Protein AF-A0A5J4QX17-F1 (afdb_monomer_lite)

Structure (mmCIF, N/CA/C/O backbone):
data_AF-A0A5J4QX17-F1
#
_entry.id   AF-A0A5J4QX17-F1
#
loop_
_atom_site.group_PDB
_atom_site.id
_atom_site.type_symbol
_atom_site.label_atom_id
_atom_site.label_alt_id
_atom_site.label_comp_id
_atom_site.label_asym_id
_atom_site.label_entity_id
_atom_site.label_seq_id
_atom_site.pdbx_PDB_ins_code
_atom_site.Cartn_x
_atom_site.Cartn_y
_atom_site.Cartn_z
_atom_site.occupancy
_atom_site.B_iso_or_equiv
_atom_site.auth_seq_id
_atom_site.auth_comp_id
_atom_site.auth_asym_id
_atom_site.auth_atom_id
_atom_site.pdbx_PDB_model_num
ATOM 1 N N . MET A 1 1 ? -18.229 -17.496 -74.687 1.00 38.41 1 MET A N 1
ATOM 2 C CA . MET A 1 1 ? -18.576 -16.360 -75.565 1.00 38.41 1 MET A CA 1
ATOM 3 C C . MET A 1 1 ? -17.520 -15.289 -75.377 1.00 38.41 1 MET A C 1
ATOM 5 O O . MET A 1 1 ? -17.228 -14.930 -74.246 1.00 38.41 1 MET A O 1
ATOM 9 N N . VAL A 1 2 ? -16.883 -14.903 -76.477 1.00 51.38 2 VAL A N 1
ATOM 10 C CA . VAL A 1 2 ? -15.839 -13.873 -76.584 1.00 51.38 2 VAL A CA 1
ATOM 11 C C . VAL A 1 2 ? -16.511 -12.516 -76.837 1.00 51.38 2 VAL A C 1
ATOM 13 O O . VAL A 1 2 ? -17.592 -12.523 -77.422 1.00 51.38 2 VAL A O 1
ATOM 16 N N . LEU A 1 3 ? -15.838 -11.416 -76.442 1.00 41.47 3 LEU A N 1
ATOM 17 C CA . LEU A 1 3 ? -15.832 -10.028 -76.985 1.00 41.47 3 LEU A CA 1
ATOM 18 C C . LEU A 1 3 ? -15.992 -8.947 -75.881 1.00 41.47 3 LEU A C 1
ATOM 20 O O . LEU A 1 3 ? -16.677 -9.201 -74.895 1.00 41.47 3 LEU A O 1
ATOM 24 N N . PRO A 1 4 ? -15.521 -7.694 -76.080 1.00 51.94 4 PRO A N 1
ATOM 25 C CA . PRO A 1 4 ? -14.240 -7.268 -76.654 1.00 51.94 4 PRO A CA 1
ATOM 26 C C . PRO A 1 4 ? -13.538 -6.164 -75.819 1.00 51.94 4 PRO A C 1
ATOM 28 O O . PRO A 1 4 ? -14.152 -5.414 -75.062 1.00 51.94 4 PRO A O 1
ATOM 31 N N . SER A 1 5 ? -12.227 -6.026 -76.016 1.00 47.03 5 SER A N 1
ATOM 32 C CA . SER A 1 5 ? -11.395 -4.919 -75.530 1.00 47.03 5 SER A CA 1
ATOM 33 C C . SER A 1 5 ? -11.638 -3.634 -76.335 1.00 47.03 5 SER A C 1
ATOM 35 O O . SER A 1 5 ? -11.446 -3.640 -77.553 1.00 47.03 5 SER A O 1
ATOM 37 N N . TYR A 1 6 ? -11.977 -2.528 -75.665 1.00 47.53 6 TYR A N 1
ATOM 38 C CA . TYR A 1 6 ? -12.025 -1.193 -76.272 1.00 47.53 6 TYR A CA 1
ATOM 39 C C . TYR A 1 6 ? -10.731 -0.422 -76.009 1.00 47.53 6 TYR A C 1
ATOM 41 O O . TYR A 1 6 ? -10.262 -0.306 -74.880 1.00 47.53 6 TYR A O 1
ATOM 49 N N . ASN A 1 7 ? -10.163 0.094 -77.094 1.00 45.41 7 ASN A N 1
ATOM 50 C CA . ASN A 1 7 ? -8.895 0.802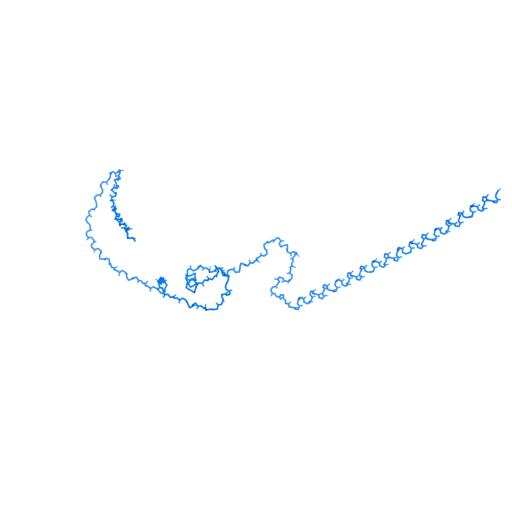 -77.159 1.00 45.41 7 ASN A CA 1
ATOM 51 C C . ASN A 1 7 ? -9.206 2.297 -77.341 1.00 45.41 7 ASN A C 1
ATOM 53 O O . ASN A 1 7 ? -9.630 2.704 -78.423 1.00 45.41 7 ASN A O 1
ATOM 57 N N . TYR A 1 8 ? -9.052 3.111 -76.293 1.00 46.56 8 TYR A N 1
ATOM 58 C CA . TYR A 1 8 ? -9.260 4.561 -76.378 1.00 46.56 8 TYR A CA 1
ATOM 59 C C . TYR A 1 8 ? -7.919 5.275 -76.582 1.00 46.56 8 TYR A C 1
ATOM 61 O O . TYR A 1 8 ? -7.136 5.457 -75.653 1.00 46.56 8 TYR A O 1
ATOM 69 N N . LYS A 1 9 ? -7.664 5.704 -77.824 1.00 45.16 9 LYS A N 1
ATOM 70 C CA . LYS A 1 9 ? -6.626 6.689 -78.158 1.00 45.16 9 LYS A CA 1
ATOM 71 C C . LYS A 1 9 ? -7.075 8.067 -77.665 1.00 45.16 9 LYS A C 1
ATOM 73 O O . LYS A 1 9 ? -7.951 8.675 -78.274 1.00 45.16 9 LYS A O 1
ATOM 78 N N . PHE A 1 10 ? -6.455 8.578 -76.604 1.00 43.19 10 PHE A N 1
ATOM 79 C CA . PHE A 1 10 ? -6.587 9.983 -76.216 1.00 43.19 10 PHE A CA 1
ATOM 80 C C . PHE A 1 10 ? -5.716 10.857 -77.131 1.00 43.19 10 PHE A C 1
ATOM 82 O O . PHE A 1 10 ? -4.491 10.877 -77.023 1.00 43.19 10 PHE A O 1
ATOM 89 N N . PHE A 1 11 ? -6.360 11.569 -78.056 1.00 44.66 11 PHE A N 1
ATOM 90 C CA . PHE A 1 11 ? -5.771 12.688 -78.790 1.00 44.66 11 PHE A CA 1
ATOM 91 C C . PHE A 1 11 ? -5.721 13.903 -77.855 1.00 44.66 11 PHE A C 1
ATOM 93 O O . PHE A 1 11 ? -6.763 14.461 -77.516 1.00 44.66 11 PHE A O 1
ATOM 100 N N . PHE A 1 12 ? -4.529 14.337 -77.439 1.00 43.12 12 PHE A N 1
ATOM 101 C CA . PHE A 1 12 ? -4.382 15.635 -76.781 1.00 43.12 12 PHE A CA 1
ATOM 102 C C . PHE A 1 12 ? -4.380 16.743 -77.838 1.00 43.12 12 PHE A C 1
ATOM 104 O O . PHE A 1 12 ? -3.425 16.923 -78.593 1.00 43.12 12 PHE A O 1
ATOM 111 N N . MET A 1 13 ? -5.493 17.471 -77.891 1.00 38.41 13 MET A N 1
ATOM 112 C CA . MET A 1 13 ? -5.647 18.718 -78.628 1.00 38.41 13 MET A CA 1
ATOM 113 C C . MET A 1 13 ? -4.787 19.792 -77.941 1.00 38.41 13 MET A C 1
ATOM 115 O O . MET A 1 13 ? -4.910 20.023 -76.739 1.00 38.41 13 MET A O 1
ATOM 119 N N . LYS A 1 14 ? -3.884 20.430 -78.690 1.00 43.44 14 LYS A N 1
ATOM 120 C CA . LYS A 1 14 ? -3.050 21.535 -78.199 1.00 43.44 14 LYS A CA 1
ATOM 121 C C . LYS A 1 14 ? -3.945 22.762 -77.990 1.00 43.44 14 LYS A C 1
ATOM 123 O O . LYS A 1 14 ? -4.421 23.344 -78.961 1.00 43.44 14 LYS A O 1
ATOM 128 N N . ALA A 1 15 ? -4.174 23.152 -76.739 1.00 47.22 15 ALA A N 1
ATOM 129 C CA . ALA A 1 15 ? -4.785 24.437 -76.425 1.00 47.22 15 ALA A CA 1
ATOM 130 C C . ALA A 1 15 ? -3.751 25.547 -76.666 1.00 47.22 15 ALA A C 1
ATOM 132 O O . ALA A 1 15 ? -2.724 25.607 -75.991 1.00 47.22 15 ALA A O 1
ATOM 133 N N . ILE A 1 16 ? -4.008 26.407 -77.652 1.00 50.50 16 ILE A N 1
ATOM 134 C CA . ILE A 1 16 ? -3.285 27.668 -77.828 1.00 50.50 16 ILE A CA 1
ATOM 135 C C . ILE A 1 16 ? -3.927 28.667 -76.868 1.00 50.50 16 ILE A C 1
ATOM 137 O O . ILE A 1 16 ? -5.062 29.093 -77.072 1.00 50.50 16 ILE A O 1
ATOM 141 N N . ILE A 1 17 ? -3.211 29.012 -75.801 1.00 45.09 17 ILE A N 1
ATOM 142 C CA . ILE A 1 17 ? -3.596 30.098 -74.900 1.00 45.09 17 ILE A CA 1
ATOM 143 C C . ILE A 1 17 ? -3.114 31.398 -75.548 1.00 45.09 17 ILE A C 1
ATOM 145 O O . ILE A 1 17 ? -1.921 31.685 -75.561 1.00 45.09 17 ILE A O 1
ATOM 149 N N . PHE A 1 18 ? -4.043 32.172 -76.110 1.00 43.56 18 PHE A N 1
ATOM 150 C CA . PHE A 1 18 ? -3.795 33.563 -76.486 1.00 43.56 18 PHE A CA 1
ATOM 151 C C . PHE A 1 18 ? -3.883 34.427 -75.232 1.00 43.56 18 PHE A C 1
ATOM 153 O O . PHE A 1 18 ? -4.961 34.570 -74.653 1.00 43.56 18 PHE A O 1
ATOM 160 N N . ASN A 1 19 ? -2.761 35.016 -74.822 1.00 40.00 19 ASN A N 1
ATOM 161 C CA . ASN A 1 19 ? -2.767 36.044 -73.796 1.00 40.00 19 ASN A CA 1
ATOM 162 C C . ASN A 1 19 ? -3.016 37.400 -74.470 1.00 40.00 19 ASN A C 1
ATOM 164 O O . ASN A 1 19 ? -2.270 37.813 -75.357 1.00 40.00 19 ASN A O 1
ATOM 168 N N . LYS A 1 20 ? -4.102 38.074 -74.080 1.00 48.53 20 LYS A N 1
ATOM 169 C CA . LYS A 1 20 ? -4.345 39.476 -74.423 1.00 48.53 20 LYS A CA 1
ATOM 170 C C . LYS A 1 20 ? -3.409 40.302 -73.560 1.00 48.53 20 LYS A C 1
ATOM 172 O O . LYS A 1 20 ? -3.714 40.481 -72.391 1.00 48.53 20 LYS A O 1
ATOM 177 N N . ASN A 1 21 ? -2.281 40.706 -74.121 1.00 46.62 21 ASN A N 1
ATOM 178 C CA . ASN A 1 21 ? -1.591 41.975 -73.895 1.00 46.62 21 ASN A CA 1
ATOM 179 C C . ASN A 1 21 ? -0.380 41.930 -74.820 1.00 46.62 21 ASN A C 1
ATOM 181 O O . ASN A 1 21 ? 0.539 41.142 -74.610 1.00 46.62 21 ASN A O 1
ATOM 185 N N . GLY A 1 22 ? -0.479 42.678 -75.917 1.00 53.53 22 GLY A N 1
ATOM 186 C CA . GLY A 1 22 ? 0.586 42.779 -76.895 1.00 53.53 22 GLY A CA 1
ATOM 187 C C . GLY A 1 22 ? 1.793 43.445 -76.263 1.00 53.53 22 GLY A C 1
ATOM 188 O O . GLY A 1 22 ? 1.665 44.548 -75.755 1.00 53.53 22 GLY A O 1
ATOM 189 N N . ASP A 1 23 ? 2.914 42.744 -76.321 1.00 44.66 23 ASP A N 1
ATOM 190 C CA . ASP A 1 23 ? 4.237 43.310 -76.514 1.00 44.66 23 ASP A CA 1
ATOM 191 C C . ASP A 1 23 ? 5.019 42.251 -77.297 1.00 44.66 23 ASP A C 1
ATOM 193 O O . ASP A 1 23 ? 5.351 41.177 -76.790 1.00 44.66 23 ASP A O 1
ATOM 197 N N . ASP A 1 24 ? 5.228 42.528 -78.582 1.00 50.91 24 ASP A N 1
ATOM 198 C CA . ASP A 1 24 ? 6.119 41.749 -79.430 1.00 50.91 24 ASP A CA 1
ATOM 199 C C . ASP A 1 24 ? 7.553 42.009 -78.962 1.00 50.91 24 ASP A C 1
ATOM 201 O O . ASP A 1 24 ? 8.137 43.049 -79.270 1.00 50.91 24 ASP A O 1
ATOM 205 N N . ILE A 1 25 ? 8.143 41.063 -78.231 1.00 45.41 25 ILE A N 1
ATOM 206 C CA . ILE A 1 25 ? 9.593 41.030 -78.037 1.00 45.41 25 ILE A CA 1
ATOM 207 C C . ILE A 1 25 ? 10.159 39.924 -78.918 1.00 45.41 25 ILE A C 1
A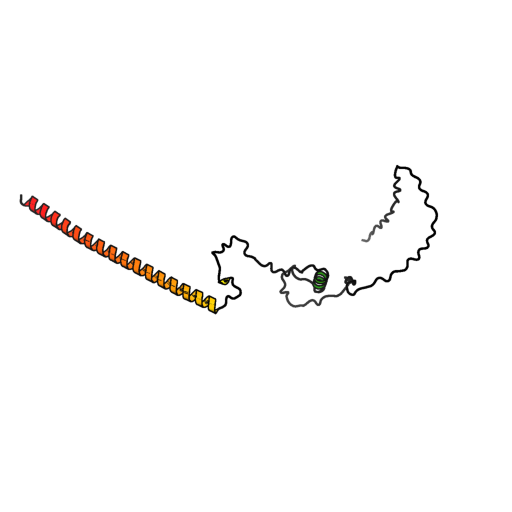TOM 209 O O . ILE A 1 25 ? 10.064 38.727 -78.644 1.00 45.41 25 ILE A O 1
ATOM 213 N N . ILE A 1 26 ? 10.726 40.386 -80.028 1.00 51.38 26 ILE A N 1
ATOM 214 C CA . ILE A 1 26 ? 11.640 39.654 -80.891 1.00 51.38 26 ILE A CA 1
ATOM 215 C C . ILE A 1 26 ? 12.915 39.414 -80.087 1.00 51.38 26 ILE A C 1
ATOM 217 O O . ILE A 1 26 ? 13.674 40.357 -79.889 1.00 51.38 26 ILE A O 1
ATOM 221 N N . ASP A 1 27 ? 13.194 38.165 -79.716 1.00 46.50 27 ASP A N 1
ATOM 222 C CA . ASP A 1 27 ? 14.550 37.758 -79.352 1.00 46.50 27 ASP A CA 1
ATOM 223 C C . ASP A 1 27 ? 15.095 36.721 -80.337 1.00 46.50 27 ASP A C 1
ATOM 225 O O . ASP A 1 27 ? 14.798 35.527 -80.352 1.00 46.50 27 ASP A O 1
ATOM 229 N N . ASN A 1 28 ? 15.887 37.311 -81.221 1.00 43.53 28 ASN A N 1
ATOM 230 C CA . ASN A 1 28 ? 16.870 36.787 -82.141 1.00 43.53 28 ASN A CA 1
ATOM 231 C C . ASN A 1 28 ? 17.609 35.516 -81.683 1.00 43.53 28 ASN A C 1
ATOM 233 O O . ASN A 1 28 ? 18.235 35.469 -80.630 1.00 43.53 28 ASN A O 1
ATOM 237 N N . ASN A 1 29 ? 17.647 34.546 -82.596 1.00 50.88 29 ASN A N 1
ATOM 238 C CA . ASN A 1 29 ? 18.841 33.810 -83.016 1.00 50.88 29 ASN A CA 1
ATOM 239 C C . ASN A 1 29 ? 19.915 33.540 -81.940 1.00 50.88 29 ASN A C 1
ATOM 241 O O . ASN A 1 29 ? 20.899 34.270 -81.812 1.00 50.88 29 ASN A O 1
ATOM 245 N N . SER A 1 30 ? 19.804 32.391 -81.277 1.00 44.50 30 SER A N 1
ATOM 246 C CA . SER A 1 30 ? 20.977 31.686 -80.774 1.00 44.50 30 SER A CA 1
ATOM 247 C C . SER A 1 30 ? 20.820 30.199 -81.067 1.00 44.50 30 SER A C 1
ATOM 249 O O . SER A 1 30 ? 20.145 29.465 -80.347 1.00 44.50 30 SER A O 1
ATOM 251 N N . ASN A 1 31 ? 21.437 29.761 -82.166 1.00 51.53 31 ASN A N 1
ATOM 252 C CA . ASN A 1 31 ? 21.765 28.360 -82.412 1.00 51.53 31 ASN A CA 1
ATOM 253 C C . ASN A 1 31 ? 22.760 27.884 -81.340 1.00 51.53 31 ASN A C 1
ATOM 255 O O . ASN A 1 31 ? 23.943 27.700 -81.616 1.00 51.53 31 ASN A O 1
ATOM 259 N N . ASN A 1 32 ? 22.292 27.686 -80.111 1.00 49.84 32 ASN A N 1
ATOM 260 C CA . ASN A 1 32 ? 23.054 26.995 -79.085 1.00 49.84 32 ASN A CA 1
ATOM 261 C C . ASN A 1 32 ? 22.724 25.513 -79.187 1.00 49.84 32 ASN A C 1
ATOM 263 O O . ASN A 1 32 ? 21.798 24.999 -78.564 1.00 49.84 32 ASN A O 1
ATOM 267 N N . ASN A 1 33 ? 23.521 24.837 -80.008 1.00 54.00 33 ASN A N 1
ATOM 268 C CA . ASN A 1 33 ? 23.712 23.398 -79.960 1.00 54.00 33 ASN A CA 1
ATOM 269 C C . ASN A 1 33 ? 24.396 23.080 -78.614 1.00 54.00 33 ASN A C 1
ATOM 271 O O . ASN A 1 33 ? 25.614 22.934 -78.530 1.00 54.00 33 ASN A O 1
ATOM 275 N N . ILE A 1 34 ? 23.624 23.100 -77.524 1.00 57.56 34 ILE A N 1
ATOM 276 C CA . ILE A 1 34 ? 24.086 22.639 -76.219 1.00 57.56 34 ILE A CA 1
ATOM 277 C C . ILE A 1 34 ? 24.065 21.123 -76.321 1.00 57.56 34 ILE A C 1
ATOM 279 O O . ILE A 1 34 ? 23.027 20.492 -76.135 1.00 57.56 34 ILE A O 1
ATOM 283 N N . GLU A 1 35 ? 25.210 20.537 -76.663 1.00 64.44 35 GLU A N 1
ATOM 284 C CA . GLU A 1 35 ? 25.454 19.135 -76.359 1.00 64.44 35 GLU A CA 1
ATOM 285 C C . GLU A 1 35 ? 25.153 18.954 -74.869 1.00 64.44 35 GLU A C 1
ATOM 287 O O . GLU A 1 35 ? 25.896 19.444 -74.012 1.00 64.44 35 GLU A O 1
ATOM 292 N N . GLU A 1 36 ? 24.032 18.305 -74.547 1.00 62.69 36 GLU A N 1
ATOM 293 C CA . GLU A 1 36 ? 23.743 17.857 -73.194 1.00 62.69 36 GLU A CA 1
ATOM 294 C C . GLU A 1 36 ? 24.891 16.934 -72.783 1.00 62.69 36 GLU A C 1
ATOM 296 O O . GLU A 1 36 ? 24.901 15.735 -73.072 1.00 62.69 36 GLU A O 1
ATOM 301 N N . LYS A 1 37 ? 25.912 17.497 -72.129 1.00 63.25 37 LYS A N 1
ATOM 302 C CA . LYS A 1 37 ? 26.946 16.713 -71.468 1.00 63.25 37 LYS A CA 1
ATOM 303 C C . LYS A 1 37 ? 26.217 15.857 -70.454 1.00 63.25 37 LYS A C 1
ATOM 305 O O . LYS A 1 37 ? 25.817 16.343 -69.400 1.00 63.25 37 LYS A O 1
ATOM 310 N N . LYS A 1 38 ? 26.019 14.586 -70.806 1.00 66.75 38 LYS A N 1
ATOM 311 C CA . LYS A 1 38 ? 25.395 13.560 -69.978 1.00 66.75 38 LYS A CA 1
ATOM 312 C C . LYS A 1 38 ? 26.142 13.508 -68.651 1.00 66.75 38 LYS A C 1
ATOM 314 O O . LYS A 1 38 ? 27.170 12.841 -68.532 1.00 66.75 38 LYS A O 1
ATOM 319 N N . VAL A 1 39 ? 25.656 14.256 -67.664 1.00 70.00 39 VAL A N 1
ATOM 320 C CA . VAL A 1 39 ? 26.245 14.277 -66.329 1.00 70.00 39 VAL A CA 1
ATOM 321 C C . VAL A 1 39 ? 26.142 12.852 -65.807 1.00 70.00 39 VAL A C 1
ATOM 323 O O . VAL A 1 39 ? 25.055 12.265 -65.785 1.00 70.00 39 VAL A O 1
ATOM 326 N N . ARG A 1 40 ? 27.283 12.251 -65.447 1.00 66.94 40 ARG A N 1
ATOM 327 C CA . ARG A 1 40 ? 27.287 10.941 -64.795 1.00 66.94 40 ARG A CA 1
ATOM 328 C C . ARG A 1 40 ? 26.459 11.073 -63.524 1.00 66.94 40 ARG A C 1
ATOM 330 O O . ARG A 1 40 ? 26.864 11.755 -62.588 1.00 66.94 40 ARG A O 1
ATOM 337 N N . LYS A 1 41 ? 25.298 10.422 -63.502 1.00 72.19 41 LYS A N 1
ATOM 338 C CA . LYS A 1 41 ? 24.529 10.240 -62.274 1.00 72.19 41 LYS A CA 1
ATOM 339 C C . LYS A 1 41 ? 25.400 9.406 -61.339 1.00 72.19 41 LYS A C 1
ATOM 341 O O . LYS A 1 41 ? 25.732 8.266 -61.662 1.00 72.19 41 LYS A O 1
ATOM 346 N N . PHE A 1 42 ? 25.831 10.000 -60.232 1.00 69.69 42 PHE A N 1
ATOM 347 C CA . PHE A 1 42 ? 26.521 9.269 -59.180 1.00 69.69 42 PHE A CA 1
ATOM 348 C C . PHE A 1 42 ? 25.490 8.402 -58.468 1.00 69.69 42 PHE A C 1
ATOM 350 O O . PHE A 1 42 ? 24.640 8.904 -57.736 1.00 69.69 42 PHE A O 1
ATOM 357 N N . TYR A 1 43 ? 25.550 7.099 -58.720 1.00 62.47 43 TYR A N 1
ATOM 358 C CA . TYR A 1 43 ? 24.798 6.132 -57.940 1.00 62.47 43 TYR A CA 1
ATOM 359 C C . TYR A 1 43 ? 25.523 5.953 -56.608 1.00 62.47 43 TYR A C 1
ATOM 361 O O . TYR A 1 43 ? 26.620 5.399 -56.561 1.00 62.47 43 TYR A O 1
ATOM 369 N N . SER A 1 44 ? 24.938 6.466 -55.528 1.00 68.19 44 SER A N 1
ATOM 370 C CA . SER A 1 44 ? 25.366 6.097 -54.181 1.00 68.19 44 SER A CA 1
ATOM 371 C C . SER A 1 44 ? 24.744 4.751 -53.807 1.00 68.19 44 SER A C 1
ATOM 373 O O . SER A 1 44 ? 23.709 4.359 -54.355 1.00 68.19 44 SER A O 1
ATOM 375 N N . GLN A 1 45 ? 25.321 4.068 -52.822 1.00 63.84 45 GLN A N 1
ATOM 376 C CA . GLN A 1 45 ? 24.733 2.864 -52.222 1.00 63.84 45 GLN A CA 1
ATOM 377 C C . GLN A 1 45 ? 23.295 3.065 -51.696 1.00 63.84 45 GLN A C 1
ATOM 379 O O . GLN A 1 45 ? 22.575 2.094 -51.501 1.00 63.84 45 GLN A O 1
ATOM 384 N N . TYR A 1 46 ? 22.855 4.318 -51.529 1.00 58.59 46 TYR A N 1
ATOM 385 C CA . TYR A 1 46 ? 21.510 4.694 -51.083 1.00 58.59 46 TYR A CA 1
ATOM 386 C C . TYR A 1 46 ? 20.542 5.026 -52.233 1.00 58.59 46 TYR A C 1
ATOM 388 O O . TYR A 1 46 ? 19.369 5.283 -51.996 1.00 58.59 46 TYR A O 1
ATOM 396 N N . SER A 1 47 ? 21.015 5.047 -53.483 1.00 62.00 47 SER A N 1
ATOM 397 C CA . SER A 1 47 ? 20.203 5.393 -54.665 1.00 62.00 47 SER A CA 1
ATOM 398 C C . SER A 1 47 ? 19.496 4.196 -55.313 1.00 62.00 47 SER A C 1
ATOM 400 O O . SER A 1 47 ? 18.829 4.339 -56.339 1.00 62.00 47 SER A O 1
ATOM 402 N N . LEU A 1 48 ? 19.642 3.009 -54.724 1.00 64.31 48 LEU A N 1
ATOM 403 C CA . LEU A 1 48 ? 18.972 1.800 -55.172 1.00 64.31 48 LEU A CA 1
ATOM 404 C C . LEU A 1 48 ? 17.542 1.802 -54.629 1.00 64.31 48 LEU A C 1
ATOM 406 O O . LEU A 1 48 ? 17.307 1.475 -53.470 1.00 64.31 48 LEU A O 1
ATOM 410 N N . LEU A 1 49 ? 16.577 2.158 -55.478 1.00 62.44 49 LEU A N 1
ATOM 411 C CA . LEU A 1 49 ? 15.185 1.807 -55.214 1.00 62.44 49 LEU A CA 1
ATOM 412 C C . LEU A 1 49 ? 15.098 0.273 -55.201 1.00 62.44 49 LEU A C 1
ATOM 414 O O . LEU A 1 49 ? 15.505 -0.345 -56.192 1.00 62.44 49 LEU A O 1
ATOM 418 N N . PRO A 1 50 ? 14.597 -0.356 -54.123 1.00 59.28 50 PRO A N 1
ATOM 419 C CA . PRO A 1 50 ? 14.399 -1.795 -54.103 1.00 59.28 50 PRO A CA 1
ATOM 420 C C . PRO A 1 50 ? 13.489 -2.167 -55.272 1.00 59.28 50 PRO A C 1
ATOM 422 O O . PRO A 1 50 ? 12.343 -1.718 -55.350 1.00 59.28 50 PRO A O 1
ATOM 425 N N . SER A 1 51 ? 13.999 -2.943 -56.229 1.00 58.00 51 SER A N 1
ATOM 426 C CA . SER A 1 51 ? 13.175 -3.440 -57.322 1.00 58.00 51 SER A CA 1
ATOM 427 C C . SER A 1 51 ? 12.116 -4.358 -56.718 1.00 58.00 51 SER A C 1
ATOM 429 O O . SER A 1 51 ? 12.431 -5.462 -56.279 1.00 58.00 51 SER A O 1
ATOM 431 N N . HIS A 1 52 ? 10.866 -3.899 -56.700 1.00 53.12 52 HIS A N 1
ATOM 432 C CA . HIS A 1 52 ? 9.709 -4.533 -56.055 1.00 53.12 52 HIS A CA 1
ATOM 433 C C . HIS A 1 52 ? 9.263 -5.862 -56.706 1.00 53.12 52 HIS A C 1
ATOM 435 O O . HIS A 1 52 ? 8.120 -6.289 -56.592 1.00 53.12 52 HIS A O 1
ATOM 441 N N . SER A 1 53 ? 10.149 -6.528 -57.443 1.00 55.47 53 SER A N 1
ATOM 442 C CA . SER A 1 53 ? 9.849 -7.752 -58.167 1.00 55.47 53 SER A CA 1
ATOM 443 C C . SER A 1 53 ? 10.772 -8.871 -57.693 1.00 55.47 53 SER A C 1
ATOM 445 O O . SER A 1 53 ? 11.837 -9.088 -58.264 1.00 55.47 53 SER A O 1
ATOM 447 N N . ARG A 1 54 ? 10.255 -9.646 -56.728 1.00 53.38 54 ARG A N 1
ATOM 448 C CA . ARG A 1 54 ? 10.596 -11.056 -56.444 1.00 53.38 54 ARG A CA 1
ATOM 449 C C . ARG A 1 54 ? 11.842 -11.339 -55.598 1.00 53.38 54 ARG A C 1
ATOM 451 O O . ARG A 1 54 ? 12.736 -12.061 -56.027 1.00 53.38 54 ARG A O 1
ATOM 458 N N . CYS A 1 55 ? 11.831 -10.931 -54.337 1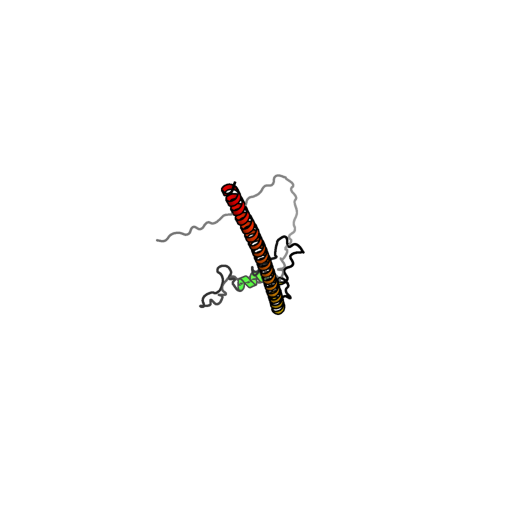.00 50.59 55 CYS A N 1
ATOM 459 C CA . CYS A 1 55 ? 12.513 -11.716 -53.305 1.00 50.59 55 CYS A CA 1
ATOM 460 C C . CYS A 1 55 ? 11.467 -12.183 -52.295 1.00 50.59 55 CYS A C 1
ATOM 462 O O . CYS A 1 55 ? 11.043 -11.441 -51.417 1.00 50.59 55 CYS A O 1
ATOM 464 N N . CYS A 1 56 ? 10.991 -13.409 -52.515 1.00 57.28 56 CYS A N 1
ATOM 465 C CA . CYS A 1 56 ? 10.124 -14.131 -51.601 1.00 57.28 56 CYS A CA 1
ATOM 466 C C . CYS A 1 56 ? 10.854 -14.287 -50.267 1.00 57.28 56 CYS A C 1
ATOM 468 O O . CYS A 1 56 ? 11.912 -14.915 -50.214 1.00 57.28 56 CYS A O 1
ATOM 470 N N . GLU A 1 57 ? 10.307 -13.701 -49.208 1.00 63.62 57 GLU A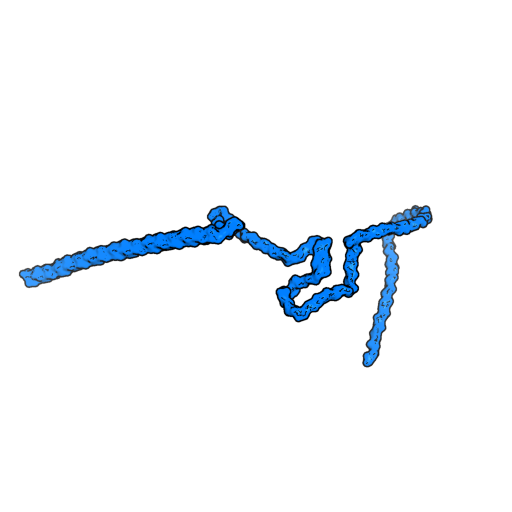 N 1
ATOM 471 C CA . GLU A 1 57 ? 10.758 -14.001 -47.855 1.00 63.62 57 GLU A CA 1
ATOM 472 C C . GLU A 1 57 ? 10.444 -15.477 -47.551 1.00 63.62 57 GLU A C 1
ATOM 474 O O . GLU A 1 57 ? 9.416 -15.992 -48.009 1.00 63.62 57 GLU A O 1
ATOM 479 N N . PRO A 1 58 ? 11.330 -16.201 -46.845 1.00 66.31 58 PRO A N 1
ATOM 480 C CA . PRO A 1 58 ? 11.077 -17.589 -46.492 1.00 66.31 58 PRO A CA 1
ATOM 481 C C . PRO A 1 58 ? 9.844 -17.664 -45.583 1.00 66.31 58 PRO A C 1
ATOM 483 O O . PRO A 1 58 ? 9.865 -17.193 -44.448 1.00 66.31 58 PRO A O 1
ATOM 486 N N . VAL A 1 59 ? 8.760 -18.256 -46.088 1.00 68.00 59 VAL A N 1
ATOM 487 C CA . VAL A 1 59 ? 7.543 -18.483 -45.303 1.00 68.00 59 VAL A CA 1
ATOM 488 C C . VAL A 1 59 ? 7.804 -19.651 -44.359 1.00 68.00 59 VAL A C 1
ATOM 490 O O . VAL A 1 59 ? 8.071 -20.770 -44.799 1.00 68.00 59 VAL A O 1
ATOM 493 N N . SER A 1 60 ? 7.757 -19.387 -43.055 1.00 71.88 60 SER A N 1
ATOM 494 C CA . SER A 1 60 ? 7.818 -20.443 -42.047 1.00 71.88 60 SER A CA 1
ATOM 495 C C . SER A 1 60 ? 6.499 -21.220 -42.018 1.00 71.88 60 SER A C 1
ATOM 497 O O . SER A 1 60 ? 5.427 -20.6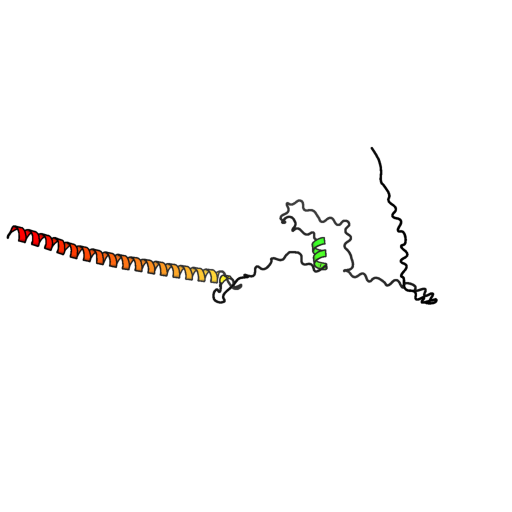24 -42.068 1.00 71.88 60 SER A O 1
ATOM 499 N N . ASN A 1 61 ? 6.576 -22.547 -41.891 1.00 77.62 61 ASN A N 1
ATOM 500 C CA . ASN A 1 61 ? 5.402 -23.415 -41.715 1.00 77.62 61 ASN A CA 1
ATOM 501 C C . ASN A 1 61 ? 4.907 -23.462 -40.256 1.00 77.62 61 ASN A C 1
ATOM 503 O O . ASN A 1 61 ? 3.940 -24.161 -39.952 1.00 77.62 61 ASN A O 1
ATOM 507 N N . SER A 1 62 ? 5.591 -22.783 -39.334 1.00 78.50 62 SER A N 1
ATOM 508 C CA . SER A 1 62 ? 5.206 -22.723 -37.923 1.00 78.50 62 SER A CA 1
ATOM 509 C C . SER A 1 62 ? 4.066 -21.722 -37.697 1.00 78.50 62 SER A C 1
ATOM 511 O O . SER A 1 62 ? 3.984 -20.725 -38.417 1.00 78.50 62 SER A O 1
ATOM 513 N N . PRO A 1 63 ? 3.194 -21.943 -36.693 1.00 78.19 63 PRO A N 1
ATOM 514 C CA . PRO A 1 63 ? 2.149 -20.982 -36.357 1.00 78.19 63 PRO A CA 1
ATOM 515 C C . PRO A 1 63 ? 2.767 -19.630 -35.984 1.00 78.19 63 PRO A C 1
ATOM 517 O O . PRO A 1 63 ? 3.744 -19.574 -35.233 1.00 78.19 63 PRO A O 1
ATOM 520 N N . SER A 1 64 ? 2.199 -18.543 -36.514 1.00 74.06 64 SER A N 1
ATOM 521 C CA . SER A 1 64 ? 2.686 -17.200 -36.208 1.00 74.06 64 SER A CA 1
ATOM 522 C C . SER A 1 64 ? 2.382 -16.832 -34.758 1.00 74.06 64 SER A C 1
ATOM 524 O O . SER A 1 64 ? 1.243 -16.941 -34.308 1.00 74.06 64 SER A O 1
ATOM 526 N N . LEU A 1 65 ? 3.405 -16.363 -34.046 1.00 78.69 65 LEU A N 1
ATOM 527 C CA . LEU A 1 65 ? 3.279 -15.758 -32.717 1.00 78.69 65 LEU A CA 1
ATOM 528 C C . LEU A 1 65 ? 3.087 -14.231 -32.793 1.00 78.69 65 LEU A C 1
ATOM 530 O O . LEU A 1 65 ? 3.030 -13.568 -31.761 1.00 78.69 65 LEU A O 1
ATOM 534 N N . THR A 1 66 ? 3.036 -13.653 -33.998 1.00 73.19 66 THR A N 1
ATOM 535 C CA . THR A 1 66 ? 2.911 -12.202 -34.183 1.00 73.19 66 THR A CA 1
ATOM 536 C C . THR A 1 66 ? 1.464 -11.745 -34.048 1.00 73.19 66 THR A C 1
ATOM 538 O O . THR A 1 66 ? 0.546 -12.406 -34.532 1.00 73.19 66 THR A O 1
ATOM 541 N N . ILE A 1 67 ? 1.268 -10.559 -33.475 1.00 71.56 67 ILE A N 1
ATOM 542 C CA . ILE A 1 67 ? -0.027 -9.874 -33.483 1.00 71.56 67 ILE A CA 1
ATOM 543 C C . ILE A 1 67 ? -0.381 -9.533 -34.947 1.00 71.56 67 ILE A C 1
ATOM 545 O O . ILE A 1 67 ? 0.488 -9.030 -35.671 1.00 71.56 67 ILE A O 1
ATOM 549 N N . PRO A 1 68 ? -1.609 -9.831 -35.417 1.00 68.62 68 PRO A N 1
ATOM 550 C CA . PRO A 1 68 ? -2.037 -9.484 -36.772 1.00 68.62 68 PRO A CA 1
ATOM 551 C C . PRO A 1 68 ? -1.903 -7.974 -37.016 1.00 68.62 68 PRO A C 1
ATOM 553 O O . PRO A 1 68 ? -2.039 -7.177 -36.092 1.00 68.62 68 PRO A O 1
ATOM 556 N N . ASP A 1 69 ? -1.573 -7.592 -38.250 1.00 66.69 69 ASP A N 1
ATOM 557 C CA . ASP A 1 69 ? -1.340 -6.205 -38.697 1.00 66.69 69 ASP A CA 1
ATOM 558 C C . ASP A 1 69 ? -0.149 -5.464 -38.052 1.00 66.69 69 ASP A C 1
ATOM 560 O O . ASP A 1 69 ? 0.118 -4.310 -38.385 1.00 66.69 69 ASP A O 1
ATOM 564 N N . GLN A 1 70 ? 0.621 -6.125 -37.179 1.00 69.88 70 GLN A N 1
ATOM 565 C CA . GLN A 1 70 ? 1.857 -5.587 -36.585 1.00 69.88 70 GLN A CA 1
ATOM 566 C C . GLN A 1 70 ? 3.130 -6.282 -37.091 1.00 69.88 70 GLN A C 1
ATOM 568 O O . GLN A 1 70 ? 4.239 -5.954 -36.666 1.00 69.88 70 GLN A O 1
ATOM 573 N N . ALA A 1 71 ? 2.987 -7.247 -37.998 1.00 75.50 71 ALA A N 1
ATOM 574 C CA . ALA A 1 71 ? 4.114 -7.909 -38.635 1.00 75.50 71 ALA A CA 1
ATOM 575 C C . ALA A 1 71 ? 4.639 -7.050 -39.794 1.00 75.50 71 ALA A C 1
ATOM 577 O O . ALA A 1 71 ? 3.896 -6.717 -40.715 1.00 75.50 71 ALA A O 1
ATOM 578 N N . LEU A 1 72 ? 5.928 -6.715 -39.752 1.00 75.94 72 LEU A N 1
ATOM 579 C CA . LEU A 1 72 ? 6.628 -6.041 -40.844 1.00 75.94 72 LEU A CA 1
ATOM 580 C C . LEU A 1 72 ? 7.523 -7.045 -41.565 1.00 75.94 72 LEU A C 1
ATOM 582 O O . LEU A 1 72 ? 8.202 -7.851 -40.925 1.00 75.94 72 LEU A O 1
ATOM 586 N N . SER A 1 73 ? 7.552 -6.957 -42.892 1.00 78.00 73 SER A N 1
ATOM 587 C CA . SER A 1 73 ? 8.540 -7.682 -43.696 1.00 78.00 73 SER A CA 1
ATOM 588 C C . SER A 1 73 ? 9.947 -7.124 -43.437 1.00 78.00 73 SER A C 1
ATOM 590 O O . SER A 1 73 ? 10.110 -5.955 -43.069 1.00 78.00 73 SER A O 1
ATOM 592 N N . VAL A 1 74 ? 10.989 -7.933 -43.645 1.00 77.81 74 VAL A N 1
ATOM 593 C CA . VAL A 1 74 ? 12.389 -7.496 -43.466 1.00 77.81 74 VAL A CA 1
ATOM 594 C C . VAL A 1 74 ? 12.699 -6.334 -44.409 1.00 77.81 74 VAL A C 1
ATOM 596 O O . VAL A 1 74 ? 13.395 -5.385 -44.046 1.00 77.81 74 VAL A O 1
ATOM 599 N N . GLN A 1 75 ? 12.136 -6.375 -45.615 1.00 77.19 75 GLN A N 1
ATOM 600 C CA . GLN A 1 75 ? 12.289 -5.317 -46.611 1.00 77.19 75 GLN A CA 1
ATOM 601 C C . GLN A 1 75 ? 11.626 -4.013 -46.172 1.00 77.19 75 GLN A C 1
ATOM 603 O O . GLN A 1 75 ? 12.217 -2.943 -46.307 1.00 77.19 75 GLN A O 1
ATOM 608 N N . GLU A 1 76 ? 10.417 -4.094 -45.620 1.00 76.81 76 GLU A N 1
ATOM 609 C CA . GLU A 1 76 ? 9.703 -2.930 -45.106 1.00 76.81 76 GLU A CA 1
ATOM 610 C C . GLU A 1 76 ? 10.411 -2.324 -43.892 1.00 76.81 76 GLU A C 1
ATOM 612 O O . GLU A 1 76 ? 10.501 -1.102 -43.775 1.00 76.81 76 GLU A O 1
ATOM 617 N N . LEU A 1 77 ? 10.989 -3.165 -43.033 1.00 78.75 77 LEU A N 1
ATOM 618 C CA . LEU A 1 77 ? 11.796 -2.731 -41.899 1.00 78.75 77 LEU A CA 1
ATOM 619 C C . LEU A 1 77 ? 13.057 -1.981 -42.353 1.00 78.75 77 LEU A C 1
ATOM 621 O O . LEU A 1 77 ? 13.342 -0.899 -41.843 1.00 78.75 77 LEU A O 1
ATOM 625 N N . LEU A 1 78 ? 13.777 -2.507 -43.350 1.00 78.75 78 LEU A N 1
ATOM 626 C CA . LEU A 1 78 ? 14.948 -1.843 -43.933 1.00 78.75 78 LEU A CA 1
ATOM 627 C C . LEU A 1 78 ? 14.574 -0.532 -44.632 1.00 78.75 78 LEU A C 1
ATOM 629 O O . LEU A 1 78 ? 15.250 0.480 -44.448 1.00 78.75 78 LEU A O 1
ATOM 633 N N . PHE A 1 79 ? 13.479 -0.524 -45.391 1.00 80.75 79 PHE A N 1
ATOM 634 C CA . PHE A 1 79 ? 12.987 0.679 -46.054 1.00 80.75 79 PHE A CA 1
ATOM 635 C C . PHE A 1 79 ? 12.655 1.776 -45.034 1.00 80.75 79 PHE A C 1
ATOM 637 O O . PHE A 1 79 ? 13.193 2.878 -45.131 1.00 80.75 79 PHE A O 1
ATOM 644 N N . ARG A 1 80 ? 11.860 1.457 -44.004 1.00 77.00 80 ARG A N 1
ATOM 645 C CA . ARG A 1 80 ? 11.493 2.393 -42.929 1.00 77.00 80 ARG A CA 1
ATOM 646 C C . ARG A 1 80 ? 12.716 2.904 -42.162 1.00 77.00 80 ARG A C 1
ATOM 648 O O . ARG A 1 80 ? 12.802 4.101 -41.901 1.00 77.00 80 ARG A O 1
ATOM 655 N N . TYR A 1 81 ? 13.684 2.028 -41.880 1.00 78.69 81 TYR A N 1
ATOM 656 C CA . TYR A 1 81 ? 14.951 2.396 -41.244 1.00 78.69 81 TYR A CA 1
ATOM 657 C C . TYR A 1 81 ? 15.745 3.407 -42.083 1.00 78.69 81 TYR A C 1
ATOM 659 O O . TYR A 1 81 ? 16.146 4.452 -41.574 1.00 78.69 81 TYR A O 1
ATOM 667 N N . THR A 1 82 ? 15.926 3.144 -43.382 1.00 79.44 82 THR A N 1
ATOM 668 C CA . THR A 1 82 ? 16.653 4.063 -44.280 1.00 79.44 82 THR A CA 1
ATOM 669 C C . THR A 1 82 ? 15.908 5.374 -44.542 1.00 79.44 82 THR A C 1
ATOM 671 O O . THR A 1 82 ? 16.544 6.404 -44.744 1.00 79.44 82 THR A O 1
ATOM 674 N N . ALA A 1 83 ? 14.574 5.356 -44.499 1.00 79.94 83 ALA A N 1
ATOM 675 C CA . ALA A 1 83 ? 13.730 6.538 -44.639 1.00 79.94 83 ALA A CA 1
ATOM 676 C C . ALA A 1 83 ? 13.650 7.392 -43.358 1.00 79.94 83 ALA A C 1
ATOM 678 O O . ALA A 1 83 ? 13.033 8.455 -43.375 1.00 79.94 83 ALA A O 1
ATOM 679 N N . GLY A 1 84 ? 14.237 6.940 -42.242 1.00 72.62 84 GLY A N 1
ATOM 680 C CA . GLY A 1 84 ? 14.170 7.632 -40.951 1.00 72.62 84 GLY A CA 1
ATOM 681 C C . GLY A 1 84 ? 12.799 7.568 -40.270 1.00 72.62 84 GLY A C 1
ATOM 682 O O . GLY A 1 84 ? 12.588 8.218 -39.249 1.00 72.62 84 GLY A O 1
ATOM 683 N N . THR A 1 85 ? 11.859 6.783 -40.797 1.00 71.25 85 THR A N 1
ATOM 684 C CA . THR A 1 85 ? 10.581 6.518 -40.134 1.00 71.25 85 THR A CA 1
ATOM 685 C C . THR A 1 85 ? 10.787 5.390 -39.131 1.00 71.25 85 THR A C 1
ATOM 687 O O . THR A 1 85 ? 10.965 4.237 -39.524 1.00 71.25 85 THR A O 1
ATOM 690 N N . LEU A 1 86 ? 10.777 5.703 -37.833 1.00 65.38 86 LEU A N 1
ATOM 691 C CA . LEU A 1 86 ? 10.781 4.675 -36.793 1.00 65.38 86 LEU A CA 1
ATOM 692 C C . LEU A 1 86 ? 9.582 3.741 -37.009 1.00 65.38 86 LEU A C 1
ATOM 694 O O . LEU A 1 86 ? 8.434 4.186 -37.031 1.00 65.38 86 LEU A O 1
ATOM 698 N N . SER A 1 87 ? 9.841 2.438 -37.159 1.00 63.22 87 SER A N 1
ATOM 699 C CA . SER A 1 87 ? 8.796 1.430 -36.961 1.00 63.22 87 SER A CA 1
ATOM 700 C C . SER A 1 87 ? 8.156 1.665 -35.594 1.00 63.22 87 SER A C 1
ATOM 702 O O . SER A 1 87 ? 8.840 2.108 -34.670 1.00 63.22 87 SER A O 1
ATOM 704 N N . SER A 1 88 ? 6.861 1.376 -35.459 1.00 64.88 88 SER A N 1
ATOM 705 C CA . SER A 1 88 ? 6.065 1.562 -34.238 1.00 64.88 88 SER A CA 1
ATOM 706 C C . SER A 1 88 ? 6.476 0.601 -33.108 1.00 64.88 88 SER A C 1
ATOM 708 O O . SER A 1 88 ? 5.650 -0.087 -32.524 1.00 64.88 88 SER A O 1
ATOM 710 N N . ILE A 1 89 ? 7.770 0.545 -32.796 1.00 61.88 89 ILE A N 1
ATOM 711 C CA . ILE A 1 89 ? 8.377 -0.140 -31.651 1.00 61.88 89 ILE A CA 1
ATOM 712 C C . ILE A 1 89 ? 8.297 0.775 -30.415 1.00 61.88 89 ILE A C 1
ATOM 714 O O . ILE A 1 89 ? 8.874 0.486 -29.371 1.00 61.88 89 ILE A O 1
ATOM 718 N N . SER A 1 90 ? 7.575 1.897 -30.504 1.00 59.03 90 SER A N 1
ATOM 719 C CA . SER A 1 90 ? 7.325 2.763 -29.362 1.00 59.03 90 SER A CA 1
ATOM 720 C C . SER A 1 90 ? 6.457 2.001 -28.363 1.00 59.03 90 SER A C 1
ATOM 722 O O . SER A 1 90 ? 5.231 2.028 -28.415 1.00 59.03 90 SER A O 1
ATOM 724 N N . LYS A 1 91 ? 7.108 1.319 -27.415 1.00 61.81 91 LYS A N 1
ATOM 725 C CA . LYS A 1 91 ? 6.618 1.331 -26.043 1.00 61.81 91 LYS A CA 1
ATOM 726 C C . LYS A 1 91 ? 6.523 2.809 -25.707 1.00 61.81 91 LYS A C 1
ATOM 728 O O . LYS A 1 91 ? 7.550 3.446 -25.490 1.00 61.81 91 LYS A O 1
ATOM 733 N N . ILE A 1 92 ? 5.326 3.367 -25.823 1.00 65.75 92 ILE A N 1
ATOM 734 C CA . ILE A 1 92 ? 5.072 4.735 -25.403 1.00 65.75 92 ILE A CA 1
ATOM 735 C C . ILE A 1 92 ? 5.368 4.715 -23.903 1.00 65.75 92 ILE A C 1
ATOM 737 O O . ILE A 1 92 ? 4.711 3.953 -23.189 1.00 65.75 92 ILE A O 1
ATOM 741 N N . PRO A 1 93 ? 6.405 5.421 -23.423 1.00 64.38 93 PRO A N 1
ATOM 742 C CA . PRO A 1 93 ? 6.618 5.526 -21.994 1.00 64.38 93 PRO A CA 1
ATOM 743 C C . PRO A 1 93 ? 5.354 6.143 -21.398 1.00 64.38 93 PRO A C 1
ATOM 745 O O . PRO A 1 93 ? 4.961 7.250 -21.760 1.00 64.38 93 PRO A O 1
ATOM 748 N N . HIS A 1 94 ? 4.681 5.386 -20.535 1.00 63.84 94 HIS A N 1
ATOM 749 C CA . HIS A 1 94 ? 3.629 5.934 -19.699 1.00 63.84 94 HIS A CA 1
ATOM 750 C C . HIS A 1 94 ? 4.316 6.785 -18.639 1.00 63.84 94 HIS A C 1
ATOM 752 O O . HIS A 1 94 ? 4.755 6.277 -17.610 1.00 63.84 94 HIS A O 1
ATOM 758 N N . TYR A 1 95 ? 4.460 8.073 -18.929 1.00 68.75 95 TYR A N 1
ATOM 759 C CA . TYR A 1 95 ? 4.709 9.052 -17.888 1.00 68.75 95 TYR A CA 1
ATOM 760 C C . TYR A 1 95 ? 3.427 9.162 -17.064 1.00 68.75 95 TYR A C 1
ATOM 762 O O . TYR A 1 95 ? 2.323 9.127 -17.614 1.00 68.75 95 TYR A O 1
ATOM 770 N N . GLN A 1 96 ? 3.563 9.199 -15.741 1.00 68.62 96 GLN A N 1
ATOM 771 C CA . GLN A 1 96 ? 2.442 9.484 -14.857 1.00 68.62 96 GLN A CA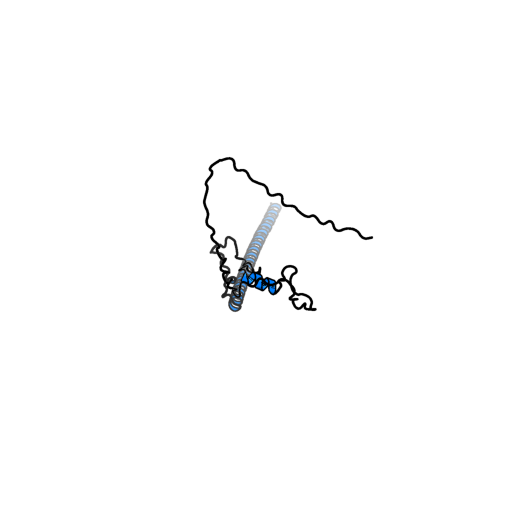 1
ATOM 772 C C . GLN A 1 96 ? 2.039 10.950 -15.084 1.00 68.62 96 GLN A C 1
ATOM 774 O O . GLN A 1 96 ? 2.541 11.856 -14.430 1.00 68.62 96 GLN A O 1
ATOM 779 N N . ASP A 1 97 ? 1.185 11.190 -16.077 1.00 61.00 97 ASP A N 1
ATOM 780 C CA . ASP A 1 97 ? 0.611 12.506 -16.341 1.00 61.00 97 ASP A CA 1
ATOM 781 C C . ASP A 1 97 ? -0.542 12.731 -15.350 1.00 61.00 97 ASP A C 1
ATOM 783 O O . ASP A 1 97 ? -1.676 12.302 -15.567 1.00 61.00 97 ASP A O 1
ATOM 787 N N . GLY A 1 98 ? -0.236 13.369 -14.223 1.00 63.66 98 GLY A N 1
ATOM 788 C CA . GLY A 1 98 ? -1.194 13.753 -13.186 1.00 63.66 98 GLY A CA 1
ATOM 789 C C . GLY A 1 98 ? -0.529 14.637 -12.134 1.00 63.66 98 GLY A C 1
ATOM 790 O O . GLY A 1 98 ? 0.694 14.716 -12.111 1.00 63.66 98 GLY A O 1
ATOM 791 N N . ASP A 1 99 ? -1.322 15.317 -11.300 1.00 63.72 99 ASP A N 1
ATOM 792 C CA . ASP A 1 99 ? -0.879 16.157 -10.171 1.00 63.72 99 ASP A CA 1
ATOM 793 C C . ASP A 1 99 ? -0.088 15.334 -9.134 1.00 63.72 99 ASP A C 1
ATOM 795 O O . ASP A 1 99 ? -0.570 15.044 -8.039 1.00 63.72 99 ASP A O 1
ATOM 799 N N . ILE A 1 100 ? 1.131 14.918 -9.475 1.00 63.59 100 ILE A N 1
ATOM 800 C CA . ILE A 1 100 ? 2.064 14.321 -8.529 1.00 63.59 100 ILE A CA 1
ATOM 801 C C . ILE A 1 100 ? 2.525 15.482 -7.658 1.00 63.59 100 ILE A C 1
ATOM 803 O O . ILE A 1 100 ? 3.371 16.293 -8.049 1.00 63.59 100 ILE A O 1
ATOM 807 N N . SER A 1 101 ? 1.893 15.619 -6.496 1.00 70.12 101 SER A N 1
ATOM 808 C CA . SER A 1 101 ? 2.399 16.521 -5.477 1.00 70.12 101 SER A CA 1
ATOM 809 C C . SER A 1 101 ? 3.785 16.026 -5.064 1.00 70.12 101 SER A C 1
ATOM 811 O O . SER A 1 101 ? 4.020 14.822 -4.971 1.00 70.12 101 SER A O 1
ATOM 813 N N . PHE A 1 102 ? 4.717 16.946 -4.815 1.00 69.12 102 PHE A N 1
ATOM 814 C CA . PHE A 1 102 ? 6.054 16.585 -4.331 1.00 69.12 102 PHE A CA 1
ATOM 815 C C . PHE A 1 102 ? 6.022 15.812 -3.000 1.00 69.12 102 PHE A C 1
ATOM 817 O O . PHE A 1 102 ? 7.026 15.204 -2.636 1.00 69.12 102 PHE A O 1
ATOM 824 N N . ASP A 1 103 ? 4.888 15.833 -2.298 1.00 78.75 103 ASP A N 1
ATOM 825 C CA . ASP A 1 103 ? 4.696 15.173 -1.012 1.00 78.75 103 ASP A CA 1
ATOM 826 C C . ASP A 1 103 ? 4.289 13.691 -1.154 1.00 78.75 103 ASP A C 1
ATOM 828 O O . ASP A 1 103 ? 4.528 12.913 -0.233 1.00 78.75 103 ASP A O 1
ATOM 832 N N . ASP A 1 104 ? 3.755 13.270 -2.309 1.00 75.69 104 ASP A N 1
ATOM 833 C CA . ASP A 1 104 ? 3.412 11.868 -2.604 1.00 75.69 104 ASP A CA 1
ATOM 834 C C . ASP A 1 104 ? 4.566 11.173 -3.345 1.00 75.69 104 ASP A C 1
ATOM 836 O O . ASP A 1 104 ? 4.451 10.734 -4.492 1.00 75.69 104 ASP A O 1
ATOM 840 N N . PHE A 1 105 ? 5.723 11.091 -2.685 1.00 79.06 105 PHE A N 1
ATOM 841 C CA . PHE A 1 105 ? 6.848 10.314 -3.198 1.00 79.06 105 PHE A CA 1
ATOM 842 C C . PHE A 1 105 ? 6.585 8.814 -3.020 1.00 79.06 105 PHE A C 1
ATOM 844 O O . PHE A 1 105 ? 6.537 8.310 -1.897 1.00 79.06 105 PHE A O 1
ATOM 851 N N . ASP A 1 106 ? 6.455 8.097 -4.135 1.00 83.62 106 ASP A N 1
ATOM 852 C CA . ASP A 1 106 ? 6.400 6.638 -4.153 1.00 83.62 106 ASP A CA 1
ATOM 853 C C . ASP A 1 106 ? 7.824 6.048 -4.214 1.00 83.62 106 ASP A C 1
ATOM 855 O O . ASP A 1 106 ? 8.463 6.104 -5.271 1.00 83.62 106 ASP A O 1
ATOM 859 N N . PRO A 1 107 ? 8.327 5.437 -3.124 1.00 83.00 107 PRO A N 1
ATOM 860 C CA . PRO A 1 107 ? 9.662 4.845 -3.101 1.00 83.00 107 PRO A CA 1
ATOM 861 C C . PRO A 1 107 ? 9.801 3.639 -4.040 1.00 83.00 107 PRO A C 1
ATOM 863 O O . PRO A 1 107 ? 10.917 3.283 -4.401 1.00 83.00 107 PRO A O 1
ATOM 866 N N . THR A 1 108 ? 8.696 3.020 -4.475 1.00 86.06 108 THR A N 1
ATOM 867 C CA . THR A 1 108 ? 8.730 1.864 -5.390 1.00 86.06 108 THR A CA 1
ATOM 868 C C . THR A 1 108 ? 8.945 2.258 -6.850 1.00 86.06 108 THR A C 1
ATOM 870 O O . THR A 1 108 ? 9.255 1.412 -7.689 1.00 86.06 108 THR A O 1
ATOM 873 N N . SER A 1 109 ? 8.812 3.551 -7.151 1.00 84.25 109 SER A N 1
ATOM 874 C CA . SER A 1 109 ? 9.073 4.116 -8.472 1.00 84.25 109 SER A CA 1
ATOM 875 C C . SER A 1 109 ? 10.561 4.432 -8.703 1.00 84.25 109 SER A C 1
ATOM 877 O O . SER A 1 109 ? 10.938 4.791 -9.822 1.00 84.25 109 SER A O 1
ATOM 879 N N . ASP A 1 110 ? 11.419 4.295 -7.682 1.00 86.94 110 ASP A N 1
ATOM 880 C CA . ASP A 1 110 ? 12.862 4.508 -7.817 1.00 86.94 110 ASP A CA 1
ATOM 881 C C . ASP A 1 110 ? 13.505 3.358 -8.622 1.00 86.94 110 ASP A C 1
ATOM 883 O O . ASP A 1 110 ? 13.336 2.189 -8.273 1.00 86.94 110 ASP A O 1
ATOM 887 N N . PRO A 1 111 ? 14.273 3.632 -9.694 1.00 86.81 111 PRO A N 1
ATOM 888 C CA . PRO A 1 111 ? 15.026 2.598 -10.406 1.00 86.81 111 PRO A CA 1
ATOM 889 C C . PRO A 1 111 ? 16.067 1.860 -9.548 1.00 86.81 111 PRO A C 1
ATOM 891 O O . PRO A 1 111 ? 16.542 0.805 -9.972 1.00 86.81 111 PRO A O 1
ATOM 894 N N . ALA A 1 112 ? 16.457 2.403 -8.392 1.00 91.25 112 ALA A N 1
ATOM 895 C CA . ALA A 1 112 ? 17.324 1.737 -7.427 1.00 91.25 112 ALA A CA 1
ATOM 896 C C . ALA A 1 112 ? 16.578 0.769 -6.493 1.00 91.25 112 ALA A C 1
ATOM 898 O O . ALA A 1 112 ? 17.246 0.022 -5.785 1.00 91.25 112 ALA A O 1
ATOM 899 N N . PHE A 1 113 ? 15.239 0.761 -6.511 1.00 94.25 113 PHE A N 1
ATOM 900 C CA . PHE A 1 113 ? 14.421 -0.066 -5.631 1.00 94.25 113 PHE A CA 1
ATOM 901 C C . PHE A 1 113 ? 14.664 -1.558 -5.878 1.00 94.25 113 PHE A C 1
ATOM 903 O O . PHE A 1 113 ? 14.401 -2.079 -6.971 1.00 94.25 113 PHE A O 1
ATOM 910 N N . ASP A 1 114 ? 15.153 -2.254 -4.856 1.00 94.81 114 ASP A N 1
ATOM 911 C CA . ASP A 1 114 ? 15.479 -3.671 -4.929 1.00 94.81 114 ASP A CA 1
ATOM 912 C C . ASP A 1 114 ? 14.617 -4.547 -3.995 1.00 94.81 114 ASP A C 1
ATOM 914 O O . ASP A 1 114 ? 13.634 -4.126 -3.380 1.00 94.81 114 ASP A O 1
ATOM 918 N N . LEU A 1 115 ? 14.933 -5.845 -3.952 1.00 93.38 115 LEU A N 1
ATOM 919 C CA . LEU A 1 115 ? 14.191 -6.798 -3.122 1.00 93.38 115 LEU A CA 1
ATOM 920 C C . LEU A 1 115 ? 14.441 -6.608 -1.621 1.00 93.38 115 LEU A C 1
ATOM 922 O O . LEU A 1 115 ? 13.611 -7.037 -0.818 1.00 93.38 115 LEU A O 1
ATOM 926 N N . VAL A 1 116 ? 15.577 -6.023 -1.242 1.00 95.81 116 VAL A N 1
ATOM 927 C CA . VAL A 1 116 ? 15.906 -5.718 0.151 1.00 95.81 116 VAL A CA 1
ATOM 928 C C . VAL A 1 116 ? 15.034 -4.558 0.618 1.00 95.81 116 VAL A C 1
ATOM 930 O O . VAL A 1 116 ? 14.390 -4.685 1.659 1.00 95.81 116 VAL A O 1
ATOM 933 N N . ASP A 1 117 ? 14.906 -3.510 -0.196 1.00 94.81 117 ASP A N 1
ATOM 934 C CA . ASP A 1 117 ? 14.032 -2.366 0.090 1.00 94.81 117 ASP A CA 1
ATOM 935 C C . ASP A 1 117 ? 12.569 -2.807 0.262 1.00 94.81 117 ASP A C 1
ATOM 937 O O . ASP A 1 117 ? 11.884 -2.433 1.219 1.00 94.81 117 ASP A O 1
ATOM 941 N N . ALA A 1 118 ? 12.089 -3.682 -0.627 1.00 92.81 118 ALA A N 1
ATOM 942 C CA . ALA A 1 118 ? 10.741 -4.240 -0.538 1.00 92.81 118 ALA A CA 1
ATOM 943 C C . ALA A 1 118 ? 10.509 -5.023 0.766 1.00 92.81 118 ALA A C 1
ATOM 945 O O . ALA A 1 118 ? 9.426 -4.953 1.358 1.00 92.81 118 ALA A O 1
ATOM 946 N N . GLN A 1 119 ? 11.517 -5.771 1.215 1.00 96.38 119 GLN A N 1
ATOM 947 C CA . GLN A 1 119 ? 11.449 -6.533 2.457 1.00 96.38 119 GLN A CA 1
ATOM 948 C C . GLN A 1 119 ? 11.440 -5.605 3.680 1.00 96.38 119 GLN A C 1
ATOM 950 O O . GLN A 1 119 ? 10.642 -5.824 4.590 1.00 96.38 119 GLN A O 1
ATOM 955 N N . GLU A 1 120 ? 12.250 -4.546 3.685 1.00 95.25 120 GLU A N 1
ATOM 956 C CA . GLU A 1 120 ? 12.277 -3.563 4.774 1.00 95.25 120 GLU A CA 1
ATOM 957 C C . GLU A 1 120 ? 10.931 -2.836 4.917 1.00 95.25 120 GLU A C 1
ATOM 959 O O . GLU A 1 120 ? 10.385 -2.736 6.021 1.00 95.25 120 GLU A O 1
ATOM 964 N N . ILE A 1 121 ? 10.335 -2.400 3.801 1.00 94.06 121 ILE A N 1
ATOM 965 C CA . ILE A 1 121 ? 9.000 -1.779 3.801 1.00 94.06 121 ILE A CA 1
ATOM 966 C C . ILE A 1 121 ? 7.962 -2.745 4.372 1.00 94.06 121 ILE A C 1
ATOM 968 O O . ILE A 1 121 ? 7.129 -2.354 5.193 1.00 94.06 121 ILE A O 1
ATOM 972 N N . LYS A 1 122 ? 8.014 -4.015 3.965 1.00 95.38 122 LYS A N 1
ATOM 973 C CA . LYS A 1 122 ? 7.091 -5.036 4.457 1.00 95.38 122 LYS A CA 1
ATOM 974 C C . LYS A 1 122 ? 7.216 -5.223 5.969 1.00 95.38 122 LYS A C 1
ATOM 976 O O . LYS A 1 122 ? 6.202 -5.188 6.662 1.00 95.38 122 LYS A O 1
ATOM 981 N N . GLU A 1 123 ? 8.431 -5.393 6.479 1.00 96.62 123 GLU A N 1
ATOM 982 C CA . GLU A 1 123 ? 8.679 -5.573 7.914 1.00 96.62 123 GLU A CA 1
ATOM 983 C C . GLU A 1 123 ? 8.236 -4.346 8.724 1.00 96.62 123 GLU A C 1
ATOM 985 O O . GLU A 1 123 ? 7.596 -4.483 9.770 1.00 96.62 123 GLU A O 1
ATOM 990 N N . SER A 1 124 ? 8.497 -3.141 8.208 1.00 94.75 124 SER A N 1
ATOM 991 C CA . SER A 1 124 ? 8.034 -1.882 8.801 1.00 94.75 124 SER A CA 1
ATOM 992 C C . SER A 1 124 ? 6.507 -1.814 8.886 1.00 94.75 124 SER A C 1
ATOM 994 O O . SER A 1 124 ? 5.955 -1.504 9.946 1.00 94.75 124 SER A O 1
ATOM 996 N N . LEU A 1 125 ? 5.804 -2.147 7.800 1.00 95.06 125 LEU A N 1
ATOM 997 C CA . LEU A 1 125 ? 4.342 -2.151 7.771 1.00 95.06 125 LEU A CA 1
ATOM 998 C C . LEU A 1 125 ? 3.761 -3.200 8.723 1.00 95.06 125 LEU A C 1
ATOM 1000 O O . LEU A 1 125 ? 2.845 -2.891 9.485 1.00 95.06 125 LEU A O 1
ATOM 1004 N N . GLU A 1 126 ? 4.305 -4.418 8.731 1.00 96.81 126 GLU A N 1
ATOM 1005 C CA . GLU A 1 126 ? 3.879 -5.481 9.648 1.00 96.81 126 GLU A CA 1
ATOM 1006 C C . GLU A 1 126 ? 4.036 -5.056 11.117 1.00 96.81 126 GLU A C 1
ATOM 1008 O O . GLU A 1 126 ? 3.116 -5.246 11.920 1.00 96.81 126 GLU A O 1
ATOM 1013 N N . ALA A 1 127 ? 5.149 -4.404 11.467 1.00 96.25 127 ALA A N 1
ATOM 1014 C CA . ALA A 1 127 ? 5.371 -3.871 12.808 1.00 96.25 127 ALA A CA 1
ATOM 1015 C C . ALA A 1 127 ? 4.365 -2.763 13.174 1.00 96.25 127 ALA A C 1
ATOM 1017 O O . ALA A 1 127 ? 3.839 -2.748 14.292 1.00 96.25 127 ALA A O 1
ATOM 1018 N N . GLN A 1 128 ? 4.056 -1.858 12.240 1.00 95.81 128 GLN A N 1
ATOM 1019 C CA . GLN A 1 128 ? 3.069 -0.793 12.450 1.00 95.81 128 GLN A CA 1
ATOM 1020 C C . GLN A 1 128 ? 1.655 -1.350 12.651 1.00 95.81 128 GLN A C 1
ATOM 1022 O O . GLN A 1 128 ? 0.955 -0.929 13.576 1.00 95.81 128 GLN A O 1
ATOM 1027 N N . PHE A 1 129 ? 1.241 -2.328 11.840 1.00 96.88 129 PHE A N 1
ATOM 1028 C CA . PHE A 1 129 ? -0.057 -2.985 12.003 1.00 96.88 129 PHE A CA 1
ATOM 1029 C C . PHE A 1 129 ? -0.156 -3.715 13.343 1.00 96.88 129 PHE A C 1
ATOM 1031 O O . PHE A 1 129 ? -1.139 -3.536 14.063 1.00 96.88 129 PHE A O 1
ATOM 1038 N N . ALA A 1 130 ? 0.890 -4.445 13.742 1.00 96.19 130 ALA A N 1
ATOM 1039 C CA . ALA A 1 130 ? 0.926 -5.111 15.041 1.00 96.19 130 ALA A CA 1
ATOM 1040 C C . ALA A 1 130 ? 0.815 -4.115 16.213 1.00 96.19 130 ALA A C 1
ATOM 1042 O O . ALA A 1 130 ? 0.108 -4.376 17.193 1.00 96.19 130 ALA A O 1
ATOM 1043 N N . ALA A 1 131 ? 1.474 -2.956 16.115 1.00 95.94 131 ALA A N 1
ATOM 1044 C CA . ALA A 1 131 ? 1.385 -1.902 17.123 1.00 95.94 131 ALA A CA 1
ATOM 1045 C C . ALA A 1 131 ? -0.026 -1.289 17.204 1.00 95.94 131 ALA A C 1
ATOM 1047 O O . ALA A 1 131 ? -0.553 -1.103 18.305 1.00 95.94 131 ALA A O 1
ATOM 1048 N N . LEU A 1 132 ? -0.658 -1.024 16.056 1.00 96.25 132 LEU A N 1
ATOM 1049 C CA . LEU A 1 132 ? -2.030 -0.514 15.987 1.00 96.25 132 LEU A CA 1
ATOM 1050 C C . LEU A 1 132 ? -3.042 -1.508 16.561 1.00 96.25 132 LEU A C 1
ATOM 1052 O O . LEU A 1 132 ? -3.930 -1.111 17.318 1.00 96.25 132 LEU A O 1
ATOM 1056 N N . ASP A 1 133 ? -2.899 -2.795 16.258 1.00 96.56 133 ASP A N 1
ATOM 1057 C CA . ASP A 1 133 ? -3.775 -3.835 16.796 1.00 96.56 133 ASP A CA 1
ATOM 1058 C C . ASP A 1 133 ? -3.623 -3.966 18.315 1.00 96.56 133 ASP A C 1
ATOM 1060 O O . ASP A 1 133 ? -4.618 -4.062 19.043 1.00 96.56 133 ASP A O 1
ATOM 1064 N N . ALA A 1 134 ? -2.391 -3.887 18.825 1.00 95.75 134 ALA A N 1
ATOM 1065 C CA . ALA A 1 134 ? -2.136 -3.861 20.261 1.00 95.75 134 ALA A CA 1
ATOM 1066 C C . ALA A 1 134 ? -2.758 -2.623 20.933 1.00 95.75 134 ALA A C 1
ATOM 1068 O O . ALA A 1 134 ? -3.326 -2.736 22.023 1.00 95.75 134 ALA A O 1
ATOM 1069 N N . GLN A 1 135 ? -2.690 -1.454 20.288 1.00 95.69 135 GLN A N 1
ATOM 1070 C CA . GLN A 1 135 ? -3.300 -0.223 20.789 1.00 95.69 135 GLN A CA 1
ATOM 1071 C C . GLN A 1 135 ? -4.828 -0.326 20.827 1.00 95.69 135 GLN A C 1
ATOM 1073 O O . GLN A 1 135 ? -5.429 -0.036 21.861 1.00 95.69 135 GLN A O 1
ATOM 1078 N N . LYS A 1 136 ? -5.453 -0.800 19.744 1.00 96.69 136 LYS A N 1
ATOM 1079 C CA . LYS A 1 136 ? -6.906 -1.018 19.680 1.00 96.69 136 LYS A CA 1
ATOM 1080 C C . LYS A 1 136 ? -7.372 -2.007 20.740 1.00 96.69 136 LYS A C 1
ATOM 1082 O O . LYS A 1 136 ? -8.368 -1.766 21.413 1.00 96.69 136 LYS A O 1
ATOM 1087 N N . LYS A 1 137 ? -6.634 -3.102 20.941 1.00 95.75 137 LYS A N 1
ATOM 1088 C CA . LYS A 1 137 ? -6.969 -4.094 21.967 1.00 95.75 137 LYS A CA 1
ATOM 1089 C C . LYS A 1 137 ? -6.917 -3.505 23.377 1.00 95.75 137 LYS A C 1
ATOM 1091 O O . LYS A 1 137 ? -7.807 -3.796 24.168 1.00 95.75 137 LYS A O 1
ATOM 1096 N N . LYS A 1 138 ? -5.914 -2.673 23.680 1.00 95.88 138 LYS A N 1
ATOM 1097 C CA . LYS A 1 138 ? -5.835 -1.960 24.965 1.00 95.88 138 LYS A CA 1
ATOM 1098 C C . LYS A 1 138 ? -7.006 -0.999 25.148 1.00 95.88 138 LYS A C 1
ATOM 1100 O O . LYS A 1 138 ? -7.672 -1.074 26.167 1.00 95.88 138 LYS A O 1
ATOM 1105 N N . GLN A 1 139 ? -7.321 -0.192 24.134 1.00 95.94 139 GLN A N 1
ATOM 1106 C CA . GLN A 1 139 ? -8.464 0.728 24.180 1.00 95.94 139 GLN A CA 1
ATOM 1107 C C . GLN A 1 139 ? -9.785 -0.003 24.451 1.00 95.94 139 GLN A C 1
ATOM 1109 O O . GLN A 1 139 ? -10.562 0.433 25.293 1.00 95.94 139 GLN A O 1
ATOM 1114 N N . LEU A 1 140 ? -10.012 -1.147 23.796 1.00 95.44 140 LEU A N 1
ATOM 1115 C CA . LEU A 1 140 ? -11.203 -1.968 24.028 1.00 95.44 140 LEU A CA 1
ATOM 1116 C C . LEU A 1 140 ? -11.237 -2.581 25.435 1.00 95.44 140 LEU A C 1
ATOM 1118 O O . LEU A 1 140 ? -12.312 -2.713 26.014 1.00 95.44 140 LEU A O 1
ATOM 1122 N N . GLN A 1 141 ? -10.084 -2.971 25.985 1.00 96.06 141 GLN A N 1
ATOM 1123 C CA . GLN A 1 141 ? -9.996 -3.472 27.360 1.00 96.06 141 GLN A CA 1
ATOM 1124 C C . GLN A 1 141 ? -10.283 -2.365 28.375 1.00 96.06 141 GLN A C 1
ATOM 1126 O O . GLN A 1 141 ? -11.123 -2.561 29.249 1.00 96.06 141 GLN A O 1
ATOM 1131 N N . ASP A 1 142 ? -9.668 -1.195 28.209 1.00 96.62 142 ASP A N 1
ATOM 1132 C CA . ASP A 1 142 ? -9.890 -0.035 29.073 1.00 96.62 142 ASP A CA 1
ATOM 1133 C C . ASP A 1 142 ? -11.363 0.409 29.030 1.00 96.62 142 ASP A C 1
ATOM 1135 O O . ASP A 1 142 ? -11.971 0.709 30.061 1.00 96.62 142 ASP A O 1
ATOM 1139 N N . GLU A 1 143 ? -11.977 0.395 27.842 1.00 96.69 143 GLU A N 1
ATOM 1140 C CA . GLU A 1 143 ? -13.399 0.687 27.676 1.00 96.69 143 GLU A CA 1
ATOM 1141 C C . GLU A 1 143 ? -14.270 -0.363 28.379 1.00 96.69 143 GLU A C 1
ATOM 1143 O O . GLU A 1 143 ? -15.155 0.008 29.156 1.00 96.69 143 GLU A O 1
ATOM 1148 N N . ALA A 1 144 ? -13.989 -1.657 28.193 1.00 96.44 144 ALA A N 1
ATOM 1149 C CA . ALA A 1 144 ? -14.721 -2.742 28.844 1.00 96.44 144 ALA A CA 1
ATOM 1150 C C . ALA A 1 144 ? -14.624 -2.678 30.378 1.00 96.44 144 ALA A C 1
ATOM 1152 O O . ALA A 1 144 ? -15.638 -2.831 31.065 1.00 96.44 144 ALA A O 1
ATOM 1153 N N . ASP A 1 145 ? -13.439 -2.398 30.919 1.00 96.31 145 ASP A N 1
ATOM 1154 C CA . ASP A 1 145 ? -13.223 -2.242 32.356 1.00 96.31 145 ASP A CA 1
ATOM 1155 C C . ASP A 1 145 ? -13.949 -1.004 32.898 1.00 96.31 145 ASP A C 1
ATOM 1157 O O . ASP A 1 145 ? -14.582 -1.069 33.957 1.00 96.31 145 ASP A O 1
ATOM 1161 N N . SER A 1 146 ? -13.962 0.101 32.141 1.00 96.88 146 SER A N 1
ATOM 1162 C CA . SER A 1 146 ? -14.710 1.307 32.512 1.00 96.88 146 SER A CA 1
ATOM 1163 C C . SER A 1 146 ? -16.225 1.069 32.540 1.00 96.88 146 SER A C 1
ATOM 1165 O O . SER A 1 146 ? -16.911 1.523 33.459 1.00 96.88 146 SER A O 1
ATOM 1167 N N . VAL A 1 147 ? -16.759 0.321 31.569 1.00 96.31 147 VAL A N 1
ATOM 1168 C CA . VAL A 1 147 ? -18.182 -0.038 31.503 1.00 96.31 147 VAL A CA 1
ATOM 1169 C C . VAL A 1 147 ? -18.536 -0.979 32.647 1.00 96.31 147 VAL A C 1
ATOM 1171 O O . VAL A 1 147 ? -19.548 -0.777 33.317 1.00 96.31 147 VAL A O 1
ATOM 1174 N N . ARG A 1 148 ? -17.678 -1.964 32.933 1.00 96.12 148 ARG A N 1
ATOM 1175 C CA . ARG A 1 148 ? -17.861 -2.894 34.049 1.00 96.12 148 ARG A CA 1
ATOM 1176 C C . ARG A 1 148 ? -17.869 -2.175 35.399 1.00 96.12 148 ARG A C 1
ATOM 1178 O O . ARG A 1 148 ? -18.701 -2.497 36.245 1.00 96.12 148 ARG A O 1
ATOM 1185 N N . ALA A 1 149 ? -16.988 -1.195 35.594 1.00 96.38 149 ALA A N 1
ATOM 1186 C CA . ALA A 1 149 ? -16.957 -0.382 36.807 1.00 96.38 149 ALA A CA 1
ATOM 1187 C C . ALA A 1 149 ? -18.245 0.442 36.976 1.00 96.38 149 ALA A C 1
ATOM 1189 O O . ALA A 1 149 ? -18.851 0.412 38.048 1.00 96.38 149 ALA A O 1
ATOM 1190 N N . LYS A 1 150 ? -18.710 1.103 35.905 1.00 96.94 150 LYS A N 1
ATOM 1191 C CA . LYS A 1 150 ? -19.974 1.862 35.904 1.00 96.94 150 LYS A CA 1
ATOM 1192 C C . LYS A 1 150 ? -21.187 0.975 36.189 1.00 96.94 150 LYS A C 1
ATOM 1194 O O . LYS A 1 150 ? -22.081 1.381 36.927 1.00 96.94 150 LYS A O 1
ATOM 1199 N N . LEU A 1 151 ? -21.217 -0.238 35.635 1.00 96.69 151 LEU A N 1
ATOM 1200 C CA . LEU A 1 151 ? -22.291 -1.201 35.882 1.00 96.69 151 LEU A CA 1
ATOM 1201 C C . LEU A 1 151 ? -22.341 -1.611 37.363 1.00 96.69 151 LEU A C 1
ATOM 1203 O O . LEU A 1 151 ? -23.406 -1.591 37.971 1.00 96.69 151 LEU A O 1
ATOM 1207 N N . ALA A 1 152 ? -21.185 -1.918 37.958 1.00 97.00 152 ALA A N 1
ATOM 1208 C CA . ALA A 1 152 ? -21.100 -2.292 39.368 1.00 97.00 152 ALA A CA 1
ATOM 1209 C C . ALA A 1 152 ? -21.518 -1.147 40.309 1.00 97.00 152 ALA A C 1
ATOM 1211 O O . ALA A 1 152 ? -22.123 -1.386 41.354 1.00 97.00 152 ALA A O 1
ATOM 1212 N N . GLU A 1 153 ? -21.208 0.103 39.958 1.00 96.25 153 GLU A N 1
ATOM 1213 C CA . GLU A 1 153 ? -21.670 1.278 40.703 1.00 96.25 153 GLU A CA 1
ATOM 1214 C C . GLU A 1 153 ? -23.192 1.448 40.607 1.00 96.25 153 GLU A C 1
ATOM 1216 O O . GLU A 1 153 ? -23.856 1.638 41.626 1.00 96.25 153 GLU A O 1
ATOM 1221 N N . TYR A 1 154 ? -23.756 1.290 39.407 1.00 96.44 154 TYR A N 1
ATOM 1222 C CA . TYR A 1 154 ? -25.202 1.331 39.193 1.00 96.44 154 TYR A CA 1
ATOM 1223 C C . TYR A 1 154 ? -25.941 0.261 40.009 1.00 96.44 154 TYR A C 1
ATOM 1225 O O . TYR A 1 154 ? -26.950 0.555 40.649 1.00 96.44 154 TYR A O 1
ATOM 1233 N N . GLU A 1 155 ? -25.419 -0.968 40.047 1.00 97.19 155 GLU A N 1
ATOM 1234 C CA . GLU A 1 155 ? -25.989 -2.056 40.849 1.00 97.19 155 GLU A CA 1
ATOM 1235 C C . GLU A 1 155 ? -25.980 -1.745 42.353 1.00 97.19 155 GLU A C 1
ATOM 1237 O O . GLU A 1 155 ? -26.954 -2.046 43.044 1.00 97.19 155 GLU A O 1
ATOM 1242 N N . ARG A 1 156 ? -24.925 -1.092 42.863 1.00 96.88 156 ARG A N 1
ATOM 1243 C CA . ARG A 1 156 ? -24.862 -0.651 44.268 1.00 96.88 156 ARG A CA 1
ATOM 1244 C C . ARG A 1 156 ? -25.903 0.415 44.585 1.00 96.88 156 ARG A C 1
ATOM 1246 O O . ARG A 1 156 ? -26.573 0.306 45.606 1.00 96.88 156 ARG A O 1
ATOM 1253 N N . ILE A 1 157 ? -26.042 1.427 43.727 1.00 95.62 157 ILE A N 1
ATOM 1254 C CA . ILE A 1 157 ? -27.032 2.499 43.914 1.00 95.62 157 ILE A CA 1
ATOM 1255 C C . ILE A 1 157 ? -28.443 1.907 43.904 1.00 95.62 157 ILE A C 1
ATOM 1257 O O . ILE A 1 157 ? -29.229 2.171 44.810 1.00 95.62 157 ILE A O 1
ATOM 1261 N N . LYS A 1 158 ? -28.726 1.024 42.941 1.00 97.00 158 LYS A N 1
ATOM 1262 C CA . LYS A 1 158 ? -30.017 0.342 42.840 1.00 97.00 158 LYS A CA 1
ATOM 1263 C C . LYS A 1 158 ? -30.360 -0.452 44.105 1.00 97.00 158 LYS A C 1
ATOM 1265 O O . LYS A 1 158 ? -31.495 -0.393 44.564 1.00 97.00 158 LYS A O 1
ATOM 1270 N N . ALA A 1 159 ? -29.392 -1.163 44.687 1.00 96.25 159 ALA A N 1
ATOM 1271 C CA . ALA A 1 159 ? -29.610 -1.909 45.926 1.00 96.25 159 ALA A CA 1
ATOM 1272 C C . ALA A 1 159 ? -29.968 -0.992 47.113 1.00 96.25 159 ALA A C 1
ATOM 1274 O O . ALA A 1 159 ? -30.862 -1.324 47.887 1.00 96.25 159 ALA A O 1
ATOM 1275 N N . ILE A 1 160 ? -29.321 0.174 47.222 1.00 96.06 160 ILE A N 1
ATOM 1276 C CA . ILE A 1 160 ? -29.614 1.170 48.268 1.00 96.06 160 ILE A CA 1
ATOM 1277 C C . ILE A 1 160 ? -31.030 1.742 48.103 1.00 96.06 160 ILE A C 1
ATOM 1279 O O . ILE A 1 160 ? -31.757 1.889 49.087 1.00 96.06 160 ILE A O 1
ATOM 1283 N N . ASP A 1 161 ? -31.440 2.048 46.872 1.00 95.75 161 ASP A N 1
ATOM 1284 C CA . ASP A 1 161 ? -32.786 2.562 46.593 1.00 95.75 161 ASP A CA 1
ATOM 1285 C C . ASP A 1 161 ? -33.869 1.510 46.894 1.00 95.75 161 ASP A C 1
ATOM 1287 O O . ASP A 1 161 ? -34.904 1.824 47.491 1.00 95.75 161 ASP A O 1
ATOM 1291 N N . ASP A 1 162 ? -33.608 0.243 46.558 1.00 95.94 162 ASP A N 1
ATOM 1292 C CA . ASP A 1 162 ? -34.497 -0.874 46.881 1.00 95.94 162 ASP A CA 1
ATOM 1293 C C . ASP A 1 162 ? -34.644 -1.057 48.405 1.00 95.94 162 ASP A C 1
ATOM 1295 O O . ASP A 1 162 ? -35.750 -1.326 48.881 1.00 95.94 162 ASP A O 1
ATOM 1299 N N . GLU A 1 163 ? -33.567 -0.896 49.184 1.00 93.94 163 GLU A N 1
ATOM 1300 C CA . GLU A 1 163 ? -33.602 -0.932 50.655 1.00 93.94 163 GLU A CA 1
ATOM 1301 C C . GLU A 1 163 ? -34.418 0.229 51.238 1.00 93.94 163 GLU A C 1
ATOM 1303 O O . GLU A 1 163 ? -35.348 -0.019 52.010 1.00 93.94 163 GLU A O 1
ATOM 1308 N N . ARG A 1 164 ? -34.178 1.469 50.790 1.00 92.50 164 ARG A N 1
ATOM 1309 C CA . ARG A 1 164 ? -34.968 2.643 51.208 1.00 92.50 164 ARG A CA 1
ATOM 1310 C C . ARG A 1 164 ? -36.459 2.474 50.932 1.00 92.50 164 ARG A C 1
ATOM 1312 O O . ARG A 1 164 ? -37.287 2.774 51.789 1.00 92.50 164 ARG A O 1
ATOM 1319 N N . SER A 1 165 ? -36.811 1.931 49.766 1.00 91.62 165 SER A N 1
ATOM 1320 C CA . SER A 1 165 ? -38.214 1.705 49.397 1.00 91.62 165 SER A CA 1
ATOM 1321 C C . SER A 1 165 ? -38.923 0.681 50.297 1.00 91.62 165 SER A C 1
ATOM 1323 O O . SER A 1 165 ? -40.143 0.740 50.470 1.00 91.62 165 SER A O 1
ATOM 1325 N N . LYS A 1 166 ? -38.181 -0.279 50.872 1.00 89.94 166 LYS A N 1
ATOM 1326 C CA . LYS A 1 166 ? -38.722 -1.254 51.831 1.00 89.94 166 LYS A CA 1
ATOM 1327 C C . LYS A 1 166 ? -38.924 -0.612 53.196 1.00 89.94 166 LYS A C 1
ATOM 1329 O O . LYS A 1 166 ? -39.981 -0.813 53.789 1.00 89.94 166 LYS A O 1
ATOM 1334 N N . GLU A 1 167 ? -37.952 0.172 53.659 1.00 89.69 167 GLU A N 1
ATOM 1335 C CA . GLU A 1 167 ? -38.036 0.896 54.932 1.00 89.69 167 GLU A CA 1
ATOM 1336 C C . GLU A 1 167 ? -39.239 1.848 54.957 1.00 89.69 167 GLU A C 1
ATOM 1338 O O . GLU A 1 167 ? -40.037 1.799 55.895 1.00 89.69 167 GLU A O 1
ATOM 1343 N N . GLU A 1 168 ? -39.448 2.630 53.891 1.00 86.31 168 GLU A N 1
ATOM 1344 C CA . GLU A 1 168 ? -40.604 3.530 53.767 1.00 86.31 168 GLU A CA 1
ATOM 1345 C C . GLU A 1 168 ? -41.943 2.788 53.857 1.00 86.31 168 GLU A C 1
ATOM 1347 O O . GLU A 1 168 ? -42.856 3.242 54.549 1.00 86.31 168 GLU A O 1
ATOM 1352 N N . LYS A 1 169 ? -42.063 1.620 53.213 1.00 83.25 169 LYS A N 1
ATOM 1353 C CA . LYS A 1 169 ? -43.281 0.798 53.301 1.00 83.25 169 LYS A CA 1
ATOM 1354 C C . LYS A 1 169 ? -43.511 0.279 54.717 1.00 83.25 169 LYS A C 1
ATOM 1356 O O . LYS A 1 169 ? -44.617 0.394 55.231 1.00 83.25 169 LYS A O 1
ATOM 1361 N N . THR A 1 170 ? -42.468 -0.230 55.373 1.00 85.56 170 THR A N 1
ATOM 1362 C CA . THR A 1 170 ? -42.590 -0.730 56.753 1.00 85.56 170 THR A CA 1
ATOM 1363 C C . THR A 1 170 ? -42.919 0.367 57.764 1.00 85.56 170 THR A C 1
ATOM 1365 O O . THR A 1 170 ? -43.642 0.105 58.725 1.00 85.56 170 THR A O 1
ATOM 1368 N N . ALA A 1 171 ? -42.433 1.593 57.545 1.00 83.00 171 ALA A N 1
ATOM 1369 C CA . ALA A 1 171 ? -42.756 2.749 58.377 1.00 83.00 171 ALA A CA 1
ATOM 1370 C C . ALA A 1 171 ? -44.219 3.195 58.212 1.00 83.00 171 ALA A C 1
ATOM 1372 O O . ALA A 1 171 ? -44.833 3.635 59.179 1.00 83.00 171 ALA A O 1
ATOM 1373 N N . LEU A 1 172 ? -44.791 3.056 57.010 1.00 79.00 172 LEU A N 1
ATOM 1374 C CA . LEU A 1 172 ? -46.200 3.363 56.750 1.00 79.00 172 LEU A CA 1
ATOM 1375 C C . LEU A 1 172 ? -47.153 2.346 57.391 1.00 79.00 172 LEU A C 1
ATOM 1377 O O . LEU A 1 172 ? -48.214 2.729 57.865 1.00 79.00 172 LEU A O 1
ATOM 1381 N N . ASP A 1 173 ? -46.767 1.069 57.428 1.00 80.69 173 ASP A N 1
ATOM 1382 C CA . ASP A 1 173 ? -47.582 -0.000 58.020 1.00 80.69 173 ASP A CA 1
ATOM 1383 C C . ASP A 1 173 ? -47.564 0.008 59.563 1.00 80.69 173 ASP A C 1
ATOM 1385 O O . ASP A 1 173 ? -48.400 -0.636 60.197 1.00 80.69 173 ASP A O 1
ATOM 1389 N N . THR A 1 174 ? -46.600 0.701 60.183 1.00 78.25 174 THR A N 1
ATOM 1390 C CA . THR A 1 174 ? -46.465 0.808 61.651 1.00 78.25 174 THR A CA 1
ATOM 1391 C C . THR A 1 174 ? -47.014 2.107 62.245 1.00 78.25 174 THR A C 1
ATOM 1393 O O . THR A 1 174 ? -47.077 2.211 63.474 1.00 78.25 174 THR A O 1
ATOM 1396 N N . ALA A 1 175 ? -47.413 3.071 61.410 1.00 60.31 175 ALA A N 1
ATOM 1397 C CA . ALA A 1 175 ? -48.035 4.337 61.811 1.00 60.31 175 ALA A CA 1
ATOM 1398 C C . ALA A 1 175 ? -49.569 4.240 61.822 1.00 60.31 175 ALA A C 1
ATOM 1400 O O . ALA A 1 175 ? -50.178 4.844 62.736 1.00 60.31 175 ALA A O 1
#

Radius of gyration: 49.63 Å; chains: 1; bounding box: 75×67×145 Å

pLDDT: mean 73.99, std 18.41, range [38.41, 97.19]

Sequence (175 aa):
MVLPSYNYKFFFMKAIIFNKNGDDIIDNNSNNNIEEKKVRKFYSQYSLLPSHSRCCEPVSNSPSLTIPDQALSVQELLFRYTAGTLSSISKIPHYQDGDISFDDFDPTSDPAFDLVDAQEIKESLEAQFAALDAQKKKQLQDEADSVRAKLAEYERIKAIDDERSKEEKTALDTA

Foldseek 3Di:
DDDDDDDDDDDDDDDDDDDPDDDDDDDDDDPPPPPPPPPPDDDDPLNDDPPPPDDDDDDDPDDDPDDPPLDDDPVRVVVCVSVVNDRPPDPPPPDVPDPPDPVPDDPCPDPPDDPVNVVVVVVVVVVVVVVVVVVVVVVVVVVVVVVVVVVVVVVVVVVVVVVVVVVVVVVVVVD

Secondary structure (DSSP, 8-state):
-------------------S------------------------TT------S-------SSPP-SPTT----HHHHHHHHHTT---S---------S---TT---GGG-TT--HHHHHHHHHHHHHHHHHHHHHHHHHHHHHHHHHHHHHHHHHHHHHHHHHHHHHHHHHHHH-

Organism: NCBI:txid433724